Protein AF-A0A2T0UBR6-F1 (afdb_monomer_lite)

Sequence (180 aa):
MVTISDIRIGNILHPDRNDHTIVATVRAIEENKIGFYEHASVAPAEVAAVSLTPLWLAGYSFSYSQEQLTWSKGKMILNKVAEGFVFSLGDHRQALRHVHQLQNLYFALFTENLEVELDQEAAYEEVELAADSVMVNYLPKDKQCASFSFNLAAEGKIYQVFYKKDPQGYWNFSSYSEIN

Organism: NCBI:txid1259464

Secondary structure (DSSP, 8-state):
---GGG----SEEEE-TTS-EEEEEEEEEETTEEEEEEEEEEPPTT-PPPBP-HHHHHHTTPEEETTTTEEEETTEEEEEETTEEEEEETTEEEEE-BHHHHHHHHHHHHS--------HHHHHHHHHHHHHHHHGGG--S-TT--EEEEEEEETTEEEEEEEEE-TTS-EEEEEEEEE-

Radius of gyration: 20.41 Å; chains: 1; bounding box: 48×41×53 Å

pLDDT: mean 70.85, std 18.96, range [24.88, 93.38]

Structure (mmCIF, N/CA/C/O backbone):
data_AF-A0A2T0UBR6-F1
#
_entry.id   AF-A0A2T0UBR6-F1
#
loop_
_atom_site.group_PDB
_atom_site.id
_atom_site.type_symbol
_atom_site.label_atom_id
_atom_site.label_alt_id
_atom_site.label_comp_id
_atom_site.label_asym_id
_atom_site.label_entity_id
_atom_site.label_seq_id
_atom_site.pdbx_PDB_ins_code
_atom_site.Cartn_x
_atom_site.Cartn_y
_atom_site.Cartn_z
_atom_site.occupancy
_atom_site.B_iso_or_equiv
_atom_site.auth_seq_id
_atom_site.auth_comp_id
_atom_site.auth_asym_id
_atom_site.auth_atom_id
_atom_site.pdbx_PDB_model_num
ATOM 1 N N . MET A 1 1 ? -18.639 -10.376 -13.663 1.00 27.30 1 MET A N 1
ATOM 2 C CA . MET A 1 1 ? -17.984 -9.071 -13.455 1.00 27.30 1 MET A CA 1
ATOM 3 C C . MET A 1 1 ? -18.447 -8.605 -12.086 1.00 27.30 1 MET A C 1
ATOM 5 O O . MET A 1 1 ? -19.622 -8.305 -11.947 1.00 27.30 1 MET A O 1
ATOM 9 N N . VAL A 1 2 ? -17.597 -8.744 -11.069 1.00 25.27 2 VAL A N 1
ATOM 10 C CA . VAL A 1 2 ? -17.903 -8.362 -9.680 1.00 25.27 2 VAL A CA 1
ATOM 11 C C . VAL A 1 2 ? -17.594 -6.874 -9.576 1.00 25.27 2 VAL A C 1
ATOM 13 O O . VAL A 1 2 ? -16.481 -6.461 -9.895 1.00 25.27 2 VAL A O 1
ATOM 16 N N . THR A 1 3 ? -18.587 -6.058 -9.246 1.00 24.88 3 THR A N 1
ATOM 17 C CA . THR A 1 3 ? -18.398 -4.614 -9.081 1.00 24.88 3 THR A CA 1
ATOM 18 C C . THR A 1 3 ? -17.767 -4.321 -7.720 1.00 24.88 3 THR A C 1
ATOM 20 O O . THR A 1 3 ? -17.872 -5.120 -6.796 1.00 24.88 3 THR A O 1
ATOM 23 N N . ILE A 1 4 ? -17.098 -3.177 -7.559 1.00 31.34 4 ILE A N 1
ATOM 24 C CA . ILE A 1 4 ? -16.465 -2.785 -6.281 1.00 31.34 4 ILE A CA 1
ATOM 25 C C . ILE A 1 4 ? -17.504 -2.730 -5.137 1.00 31.34 4 ILE A C 1
ATOM 27 O O . ILE A 1 4 ? -17.186 -3.042 -3.992 1.00 31.34 4 ILE A O 1
ATOM 31 N N . SER A 1 5 ? -18.774 -2.456 -5.458 1.00 31.88 5 SER A N 1
ATOM 32 C CA . SER A 1 5 ? -19.921 -2.548 -4.544 1.00 31.88 5 SER A CA 1
ATOM 33 C C . SER A 1 5 ? -20.328 -3.975 -4.144 1.00 31.88 5 SER A C 1
ATOM 35 O O . SER A 1 5 ? -20.985 -4.144 -3.118 1.00 31.88 5 SER A O 1
ATOM 37 N N . ASP A 1 6 ? -19.927 -4.993 -4.910 1.00 29.78 6 ASP A N 1
ATOM 38 C CA . ASP A 1 6 ? -20.175 -6.413 -4.621 1.00 29.78 6 ASP A CA 1
ATOM 39 C C . ASP A 1 6 ? -19.119 -7.010 -3.675 1.00 29.78 6 ASP A C 1
ATOM 41 O O . ASP A 1 6 ? -19.313 -8.100 -3.136 1.00 29.78 6 ASP A O 1
ATOM 45 N N . ILE A 1 7 ? -18.031 -6.283 -3.383 1.00 36.50 7 ILE A N 1
ATOM 46 C CA . ILE A 1 7 ? -17.050 -6.640 -2.344 1.00 36.50 7 ILE A CA 1
ATOM 47 C C . ILE A 1 7 ? -17.581 -6.192 -0.970 1.00 36.50 7 ILE A C 1
ATOM 49 O O . ILE A 1 7 ? -16.893 -5.602 -0.146 1.00 36.50 7 ILE A O 1
ATOM 53 N N . ARG A 1 8 ? -18.848 -6.495 -0.685 1.00 45.44 8 ARG A N 1
ATOM 54 C CA . ARG A 1 8 ? -19.319 -6.661 0.691 1.00 45.44 8 ARG A CA 1
ATOM 55 C C . ARG A 1 8 ? -19.175 -8.133 1.028 1.00 45.44 8 ARG A C 1
ATOM 57 O O . ARG A 1 8 ? -20.166 -8.843 1.182 1.00 45.44 8 ARG A O 1
ATOM 64 N N . ILE A 1 9 ? -17.930 -8.606 1.123 1.00 39.53 9 ILE A N 1
ATOM 65 C CA . ILE A 1 9 ? -17.686 -9.892 1.777 1.00 39.53 9 ILE A CA 1
ATOM 66 C C . ILE A 1 9 ? -17.948 -9.637 3.250 1.00 39.53 9 ILE A C 1
ATOM 68 O O . ILE A 1 9 ? -17.120 -9.092 3.984 1.00 39.53 9 ILE A O 1
ATOM 72 N N . GLY A 1 10 ? -19.193 -9.923 3.616 1.00 38.69 10 GLY A N 1
ATOM 73 C CA . GLY A 1 10 ? -19.694 -9.748 4.952 1.00 38.69 10 GLY A CA 1
ATOM 74 C C . GLY A 1 10 ? -18.759 -10.397 5.949 1.00 38.69 10 GLY A C 1
ATOM 75 O O . GLY A 1 10 ? -18.303 -11.516 5.739 1.00 38.69 10 GLY A O 1
ATOM 76 N N . ASN A 1 11 ? -18.603 -9.691 7.065 1.00 43.28 11 ASN A N 1
ATOM 77 C CA . ASN A 1 11 ? -18.195 -10.236 8.344 1.00 43.28 11 ASN A CA 1
ATOM 78 C C . ASN A 1 11 ? -16.739 -10.737 8.394 1.00 43.28 11 ASN A C 1
ATOM 80 O O . ASN A 1 11 ? -16.146 -11.210 7.432 1.00 43.28 11 ASN A O 1
ATOM 84 N N . ILE A 1 12 ? -16.119 -10.560 9.555 1.00 43.62 12 ILE A N 1
ATOM 85 C CA . ILE A 1 12 ? -14.784 -11.074 9.837 1.00 43.62 12 ILE A CA 1
ATOM 86 C C . ILE A 1 12 ? -14.769 -12.566 9.535 1.00 43.62 12 ILE A C 1
ATOM 88 O O . ILE A 1 12 ? -15.545 -13.309 10.129 1.00 43.62 12 ILE A O 1
ATOM 92 N N . LEU A 1 13 ? -13.870 -12.980 8.644 1.00 46.12 13 LEU A N 1
ATOM 93 C CA . LEU A 1 13 ? -13.504 -14.375 8.478 1.00 46.12 13 LEU A CA 1
ATOM 94 C C . LEU A 1 13 ? -12.496 -14.712 9.573 1.00 46.12 13 LEU A C 1
ATOM 96 O O . LEU A 1 13 ? -11.318 -14.361 9.477 1.00 46.12 13 LEU A O 1
ATOM 100 N N . HIS A 1 14 ? -12.974 -15.324 10.651 1.00 43.34 14 HIS A N 1
ATOM 101 C CA . HIS A 1 14 ? -12.083 -15.985 11.593 1.00 43.34 14 HIS A CA 1
ATOM 102 C C . HIS A 1 14 ? -11.854 -17.400 11.050 1.00 43.34 14 HIS A C 1
ATOM 104 O O . HIS A 1 14 ? -12.846 -18.109 10.862 1.00 43.34 14 HIS A O 1
ATOM 110 N N . PRO A 1 15 ? -10.606 -17.841 10.797 1.00 43.34 15 PRO A N 1
ATOM 111 C CA . PRO A 1 15 ? -10.346 -19.267 10.833 1.00 43.34 15 PRO A CA 1
ATOM 112 C C . PRO A 1 15 ? -10.649 -19.694 12.271 1.00 43.34 15 PRO A C 1
ATOM 114 O O . PRO A 1 15 ? -10.073 -19.154 13.227 1.00 43.34 15 PRO A O 1
ATOM 117 N N . ASP A 1 16 ? -11.623 -20.581 12.453 1.00 47.88 16 ASP A N 1
ATOM 118 C CA . ASP A 1 16 ? -11.757 -21.266 13.733 1.00 47.88 16 ASP A CA 1
ATOM 119 C C . ASP A 1 16 ? -10.497 -22.119 13.987 1.00 47.88 16 ASP A C 1
ATOM 121 O O . ASP A 1 16 ? -9.607 -22.247 13.142 1.00 47.88 16 ASP A O 1
ATOM 125 N N . ARG A 1 17 ? -10.394 -22.735 15.168 1.00 42.97 17 ARG A N 1
ATOM 126 C CA . ARG A 1 17 ? -9.272 -23.641 15.487 1.00 42.97 17 ARG A CA 1
ATOM 127 C C . ARG A 1 17 ? -9.166 -24.860 14.547 1.00 42.97 17 ARG A C 1
ATOM 129 O O . ARG A 1 17 ? -8.199 -25.605 14.667 1.00 42.97 17 ARG A O 1
ATOM 136 N N . ASN A 1 18 ? -10.138 -25.060 13.658 1.00 45.91 18 ASN A N 1
ATOM 137 C CA . ASN A 1 18 ? -10.264 -26.164 12.713 1.00 45.91 18 ASN A CA 1
ATOM 138 C C . ASN A 1 18 ? -10.227 -25.694 11.243 1.00 45.91 18 ASN A C 1
ATOM 140 O O . ASN A 1 18 ? -10.629 -26.458 10.369 1.00 45.91 18 ASN A O 1
ATOM 144 N N . ASP A 1 19 ? -9.749 -24.474 10.964 1.00 49.84 19 ASP A N 1
ATOM 145 C CA . ASP A 1 19 ? -9.628 -23.916 9.607 1.00 49.84 19 ASP A CA 1
ATOM 146 C C . ASP A 1 19 ? -10.971 -23.658 8.886 1.00 49.84 19 ASP A C 1
ATOM 148 O O . ASP A 1 19 ? -11.023 -23.430 7.675 1.00 49.84 19 ASP A O 1
ATOM 152 N N . HIS A 1 20 ? -12.091 -23.639 9.616 1.00 44.47 20 HIS A N 1
ATOM 153 C CA . HIS A 1 20 ? -13.369 -23.225 9.052 1.00 44.47 20 HIS A CA 1
ATOM 154 C C . HIS A 1 20 ? -13.442 -21.707 8.945 1.00 44.47 20 HIS A C 1
ATOM 156 O O . HIS A 1 20 ? -13.165 -20.974 9.892 1.00 44.47 20 HIS A O 1
ATOM 162 N N . THR A 1 21 ? -13.895 -21.240 7.786 1.00 47.28 21 THR A N 1
ATOM 163 C CA . THR A 1 21 ? -14.196 -19.831 7.540 1.00 47.28 21 THR A CA 1
ATOM 164 C C . THR A 1 21 ? -15.544 -19.489 8.177 1.00 47.28 21 THR A C 1
ATOM 166 O O . THR A 1 21 ? -16.594 -19.812 7.619 1.00 47.28 21 THR A O 1
ATOM 169 N N . ILE A 1 22 ? -15.520 -18.859 9.356 1.00 47.72 22 ILE A N 1
ATOM 170 C CA . ILE A 1 22 ? -16.732 -18.392 10.045 1.00 47.72 22 ILE A CA 1
ATOM 171 C C . ILE A 1 22 ? -16.924 -16.904 9.781 1.00 47.72 22 ILE A C 1
ATOM 173 O O . ILE A 1 22 ? -15.984 -16.122 9.863 1.00 47.72 22 ILE A O 1
ATOM 177 N N . VAL A 1 23 ? -18.164 -16.528 9.497 1.00 48.78 23 VAL A N 1
ATOM 178 C CA . VAL A 1 23 ? -18.631 -15.167 9.242 1.00 48.78 23 VAL A CA 1
ATOM 179 C C . VAL A 1 23 ? -19.015 -14.528 10.590 1.00 48.78 23 VAL A C 1
ATOM 181 O O . VAL A 1 23 ? -20.040 -14.875 11.167 1.00 48.78 23 VAL A O 1
ATOM 184 N N . ALA A 1 24 ? -18.220 -13.592 11.123 1.00 47.78 24 ALA A N 1
ATOM 185 C CA . ALA A 1 24 ? -18.519 -12.874 12.375 1.00 47.78 24 ALA A CA 1
ATOM 186 C C . ALA A 1 24 ? -18.819 -11.369 12.189 1.00 47.78 24 ALA A C 1
ATOM 188 O O . ALA A 1 24 ? -18.047 -10.630 11.577 1.00 47.78 24 ALA A O 1
ATOM 189 N N . THR A 1 25 ? -19.929 -10.878 12.743 1.00 42.81 25 THR A N 1
ATOM 190 C CA . THR A 1 25 ? -20.265 -9.446 12.718 1.00 42.81 25 THR A CA 1
ATOM 191 C C . THR A 1 25 ? -19.565 -8.712 13.855 1.00 42.81 25 THR A C 1
ATOM 193 O O . THR A 1 25 ? -19.688 -9.086 15.023 1.00 42.81 25 THR A O 1
ATOM 196 N N . VAL A 1 26 ? -18.862 -7.632 13.514 1.00 44.72 26 VAL A N 1
ATOM 197 C CA . VAL A 1 26 ? -18.240 -6.719 14.480 1.00 44.72 26 VAL A CA 1
ATOM 198 C C . VAL A 1 26 ? -19.248 -5.661 14.889 1.00 44.72 26 VAL A C 1
ATOM 200 O O . VAL A 1 26 ? -19.890 -5.055 14.030 1.00 44.72 26 VAL A O 1
ATOM 203 N N . ARG A 1 27 ? -19.375 -5.403 16.190 1.00 42.50 27 ARG A N 1
ATOM 204 C CA . ARG A 1 27 ? -20.137 -4.257 16.702 1.00 42.50 27 ARG A CA 1
ATOM 205 C C . ARG A 1 27 ? -19.352 -3.544 17.792 1.00 42.50 27 ARG A C 1
ATOM 207 O O . ARG A 1 27 ? -18.757 -4.197 18.646 1.00 42.50 27 ARG A O 1
ATOM 214 N N . ALA A 1 28 ? -19.397 -2.214 17.795 1.00 39.75 28 ALA A N 1
ATOM 215 C CA . ALA A 1 28 ? -19.048 -1.443 18.980 1.00 39.75 28 ALA A CA 1
ATOM 216 C C . ALA A 1 28 ? -20.081 -1.746 20.080 1.00 39.75 28 ALA A C 1
ATOM 218 O O . ALA A 1 28 ? -21.286 -1.668 19.830 1.00 39.75 28 ALA A O 1
ATOM 219 N N . ILE A 1 29 ? -19.621 -2.155 21.265 1.00 47.28 29 ILE A N 1
ATOM 220 C CA . ILE A 1 29 ? -20.502 -2.451 22.409 1.00 47.28 29 ILE A CA 1
ATOM 221 C C . ILE A 1 29 ? -20.559 -1.245 23.359 1.00 47.28 29 ILE A C 1
ATOM 223 O O . ILE A 1 29 ? -21.629 -0.910 23.854 1.00 47.28 29 ILE A O 1
ATOM 227 N N . GLU A 1 30 ? -19.426 -0.573 23.583 1.00 46.00 30 GLU A N 1
ATOM 228 C CA . GLU A 1 30 ? -19.276 0.613 24.444 1.00 46.00 30 GLU A CA 1
ATOM 229 C C . GLU A 1 30 ? -18.199 1.548 23.855 1.00 46.00 30 GLU A C 1
ATOM 231 O O . GLU A 1 30 ? -17.470 1.146 22.940 1.00 46.00 30 GLU A O 1
ATOM 236 N N . GLU A 1 31 ? -18.052 2.773 24.385 1.00 42.66 31 GLU A N 1
ATOM 237 C CA . GLU A 1 31 ? -16.897 3.628 24.068 1.00 42.66 31 GLU A CA 1
ATOM 238 C C . GLU A 1 31 ? -15.601 2.840 24.311 1.00 42.66 31 GLU A C 1
ATOM 240 O O . GLU A 1 31 ? -15.299 2.429 25.430 1.00 42.66 31 GLU A O 1
ATOM 245 N N . ASN A 1 32 ? -14.837 2.616 23.240 1.00 42.00 32 ASN A N 1
ATOM 246 C CA . ASN A 1 32 ? -13.587 1.853 23.234 1.00 42.00 32 ASN A CA 1
ATOM 247 C C . ASN A 1 32 ? -13.705 0.333 23.460 1.00 42.00 32 ASN A C 1
ATOM 249 O O . ASN A 1 32 ? -12.696 -0.292 23.778 1.00 42.00 32 ASN A O 1
ATOM 253 N N . LYS A 1 33 ? -14.875 -0.291 23.251 1.00 43.25 33 LYS A N 1
ATOM 254 C CA . LYS A 1 33 ? -15.009 -1.763 23.258 1.00 43.25 33 LYS A CA 1
ATOM 255 C C . LYS A 1 33 ? -15.627 -2.309 21.979 1.00 43.25 33 LYS A C 1
ATOM 257 O O . LYS A 1 33 ? -16.701 -1.881 21.555 1.00 43.25 33 LYS A O 1
ATOM 262 N N . ILE A 1 34 ? -14.976 -3.325 21.417 1.00 44.34 34 ILE A N 1
ATOM 263 C CA . ILE A 1 34 ? -15.431 -4.054 20.229 1.00 44.34 34 ILE A CA 1
ATOM 264 C C . ILE A 1 34 ? -15.870 -5.461 20.641 1.00 44.34 34 ILE A C 1
ATOM 266 O O . ILE A 1 34 ? -15.158 -6.152 21.368 1.00 44.34 34 ILE A O 1
ATOM 270 N N . GLY A 1 35 ? -17.035 -5.886 20.156 1.00 42.78 35 GLY A N 1
ATOM 271 C CA . GLY A 1 35 ? -17.541 -7.247 20.284 1.00 42.78 35 GLY A CA 1
ATOM 272 C C . GLY A 1 35 ? -17.651 -7.973 18.954 1.00 42.78 35 GLY A C 1
ATOM 273 O O . GLY A 1 35 ? -17.852 -7.350 17.908 1.00 42.78 35 GLY A O 1
ATOM 274 N N . PHE A 1 36 ? -17.592 -9.302 19.025 1.00 49.94 36 PHE A N 1
ATOM 275 C CA . PHE A 1 36 ? -17.745 -10.204 17.888 1.00 49.94 36 PHE A CA 1
ATOM 276 C C . PHE A 1 36 ? -18.976 -11.085 18.103 1.00 49.94 36 PHE A C 1
ATOM 278 O O . PHE A 1 36 ? -19.112 -11.714 19.151 1.00 49.94 36 PHE A O 1
ATOM 285 N N . TYR A 1 37 ? -19.866 -11.123 17.115 1.00 48.19 37 TYR A N 1
ATOM 286 C CA . TYR A 1 37 ? -21.012 -12.028 17.086 1.00 48.19 37 TYR A CA 1
ATOM 287 C C . TYR A 1 37 ? -20.809 -13.039 15.958 1.00 48.19 37 TYR A C 1
ATOM 289 O O . TYR A 1 37 ? -20.757 -12.660 14.788 1.00 48.19 37 TYR A O 1
ATOM 297 N N . GLU A 1 38 ? -20.671 -14.316 16.305 1.00 50.59 38 GLU A N 1
ATOM 298 C CA . GLU A 1 38 ? -20.526 -15.403 15.335 1.00 50.59 38 GLU A CA 1
ATOM 299 C C . GLU A 1 38 ? -21.858 -15.662 14.619 1.00 50.59 38 GLU A C 1
ATOM 301 O O . GLU A 1 38 ? -22.879 -15.931 15.255 1.00 50.59 38 GLU A O 1
ATOM 306 N N . HIS A 1 39 ? -21.850 -15.621 13.286 1.00 45.84 39 HIS A N 1
ATOM 307 C CA . HIS A 1 39 ? -22.924 -16.171 12.472 1.00 45.84 39 HIS A CA 1
ATOM 308 C C . HIS A 1 39 ? -22.448 -17.492 11.858 1.00 45.84 39 HIS A C 1
ATOM 310 O O . HIS A 1 39 ? -21.452 -17.548 11.142 1.00 45.84 39 HIS A O 1
ATOM 316 N N . ALA A 1 40 ? -23.194 -18.571 12.109 1.00 43.56 40 ALA A N 1
ATOM 317 C CA . ALA A 1 40 ? -22.898 -19.928 11.635 1.00 43.56 40 ALA A CA 1
ATOM 318 C C . ALA A 1 40 ? -23.106 -20.130 10.114 1.00 43.56 40 ALA A C 1
ATOM 320 O O . ALA A 1 40 ? -23.407 -21.235 9.665 1.00 43.56 40 ALA A O 1
ATOM 321 N N . SER A 1 41 ? -23.006 -19.073 9.305 1.00 47.69 41 SER A N 1
ATOM 322 C CA . SER A 1 41 ? -23.133 -19.177 7.854 1.00 47.69 41 SER A CA 1
ATOM 323 C C . SER A 1 41 ? -21.766 -19.421 7.225 1.00 47.69 41 SER A C 1
ATOM 325 O O . SER A 1 41 ? -20.887 -18.564 7.294 1.00 47.69 41 SER A O 1
ATOM 327 N N . VAL A 1 42 ? -21.618 -20.581 6.589 1.00 47.91 42 VAL A N 1
ATOM 328 C CA . VAL A 1 42 ? -20.468 -20.934 5.752 1.00 47.91 42 VAL A CA 1
ATOM 329 C C . VAL A 1 42 ? -20.444 -19.977 4.559 1.00 47.91 42 VAL A C 1
ATOM 331 O O . VAL A 1 42 ? -21.426 -19.893 3.818 1.00 47.91 42 VAL A O 1
ATOM 334 N N . ALA A 1 43 ? -19.356 -19.222 4.394 1.00 46.97 43 ALA A N 1
ATOM 335 C CA . ALA A 1 43 ? -19.179 -18.378 3.217 1.00 46.97 43 ALA A CA 1
ATOM 336 C C . ALA A 1 43 ? -19.190 -19.254 1.946 1.00 46.97 43 ALA A C 1
ATOM 338 O O . ALA A 1 43 ? -18.632 -20.356 1.973 1.00 46.97 43 ALA A O 1
ATOM 339 N N . PRO A 1 44 ? -19.815 -18.813 0.838 1.00 43.38 44 PRO A N 1
ATOM 340 C CA . PRO A 1 44 ? -19.707 -19.527 -0.426 1.00 43.38 44 PRO A CA 1
ATOM 341 C C . PRO A 1 44 ? -18.227 -19.647 -0.802 1.00 43.38 44 PRO A C 1
ATOM 343 O O . PRO A 1 44 ? -17.475 -18.673 -0.735 1.00 43.38 44 PRO A O 1
ATOM 346 N N . ALA A 1 45 ? -17.813 -20.867 -1.143 1.00 43.16 45 ALA A N 1
ATOM 347 C CA . ALA A 1 45 ? -16.468 -21.147 -1.619 1.00 43.16 45 ALA A CA 1
ATOM 348 C C . ALA A 1 45 ? -16.135 -20.231 -2.813 1.00 43.16 45 ALA A C 1
ATOM 350 O O . ALA A 1 45 ? -17.004 -19.988 -3.644 1.00 43.16 45 ALA A O 1
ATOM 351 N N . GLU A 1 46 ? -14.877 -19.783 -2.893 1.00 43.12 46 GLU A N 1
ATOM 352 C CA . GLU A 1 46 ? -14.231 -19.127 -4.053 1.00 43.12 46 GLU A CA 1
ATOM 353 C C . GLU A 1 46 ? -14.054 -17.597 -4.074 1.00 43.12 46 GLU A C 1
ATOM 355 O O . GLU A 1 46 ? -13.663 -17.068 -5.113 1.00 43.12 46 GLU A O 1
ATOM 360 N N . VAL A 1 47 ? -14.185 -16.859 -2.965 1.00 43.69 47 VAL A N 1
ATOM 361 C CA . VAL A 1 47 ? -13.606 -15.496 -2.927 1.00 43.69 47 VAL A CA 1
ATOM 362 C C . VAL A 1 47 ? -12.328 -15.489 -2.103 1.00 43.69 47 VAL A C 1
ATOM 364 O O . VAL A 1 47 ? -12.357 -15.474 -0.874 1.00 43.69 47 VAL A O 1
ATOM 367 N N . ALA A 1 48 ? -11.191 -15.536 -2.799 1.00 48.81 48 ALA A N 1
ATOM 368 C CA . ALA A 1 48 ? -9.882 -15.433 -2.171 1.00 48.81 48 ALA A CA 1
AT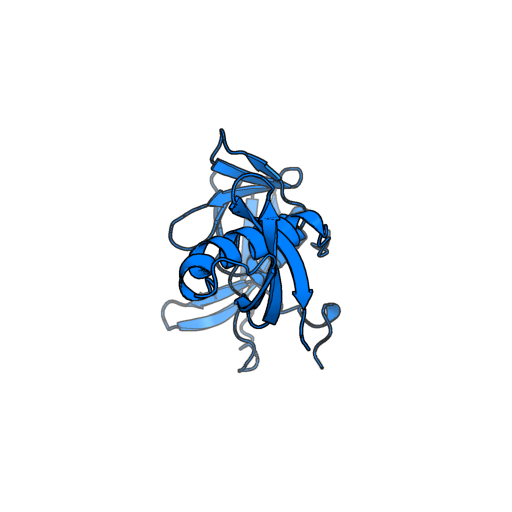OM 369 C C . ALA A 1 48 ? -9.768 -14.096 -1.424 1.00 48.81 48 ALA A C 1
ATOM 371 O O . ALA A 1 48 ? -10.043 -13.028 -1.975 1.00 48.81 48 ALA A O 1
ATOM 372 N N . ALA A 1 49 ? -9.368 -14.154 -0.156 1.00 61.12 49 ALA A N 1
ATOM 373 C CA . ALA A 1 49 ? -9.178 -12.960 0.649 1.00 61.12 49 ALA A CA 1
ATOM 374 C C . ALA A 1 49 ? -8.047 -12.095 0.068 1.00 61.12 49 ALA A C 1
ATOM 376 O O . ALA A 1 49 ? -6.909 -12.545 -0.056 1.00 61.12 49 ALA A O 1
ATOM 377 N N . VAL A 1 50 ? -8.349 -10.834 -0.254 1.00 62.47 50 VAL A N 1
ATOM 378 C CA . VAL A 1 50 ? -7.348 -9.871 -0.736 1.00 62.47 50 VAL A CA 1
ATOM 379 C C . VAL A 1 50 ? -6.469 -9.433 0.430 1.00 62.47 50 VAL A C 1
ATOM 381 O O . VAL A 1 50 ? -6.981 -8.925 1.431 1.00 62.47 50 VAL A O 1
ATOM 384 N N . SER A 1 51 ? -5.158 -9.636 0.315 1.00 75.06 51 SER A N 1
ATOM 385 C CA . SER A 1 51 ? -4.175 -9.199 1.311 1.00 75.06 51 SER A CA 1
ATOM 386 C C . SER A 1 51 ? -4.225 -7.688 1.519 1.00 75.06 51 SER A C 1
ATOM 388 O O . SER A 1 51 ? -4.274 -6.919 0.564 1.00 75.06 51 SER A O 1
ATOM 390 N N . LEU A 1 52 ? -4.195 -7.261 2.779 1.00 78.44 52 LEU A N 1
ATOM 391 C CA . LEU A 1 52 ? -4.075 -5.858 3.142 1.00 78.44 52 LEU A CA 1
ATOM 392 C C . LEU A 1 52 ? -2.608 -5.446 3.008 1.00 78.44 52 LEU A C 1
ATOM 394 O O . LEU A 1 52 ? -1.745 -5.983 3.704 1.00 78.44 52 LEU A O 1
ATOM 398 N N . THR A 1 53 ? -2.336 -4.496 2.121 1.00 80.88 53 THR A N 1
ATOM 399 C CA . THR A 1 53 ? -0.999 -3.955 1.847 1.00 80.88 53 THR A CA 1
ATOM 400 C C . THR A 1 53 ? -0.948 -2.465 2.202 1.00 80.88 53 THR A C 1
ATOM 402 O O . THR A 1 53 ? -1.998 -1.847 2.401 1.00 80.88 53 THR A O 1
ATOM 405 N N . PRO A 1 54 ? 0.253 -1.865 2.310 1.00 80.88 54 PRO A N 1
ATOM 406 C CA . PRO A 1 54 ? 0.401 -0.412 2.366 1.00 80.88 54 PRO A CA 1
ATOM 407 C C . PRO A 1 54 ? -0.378 0.325 1.268 1.00 80.88 54 PRO A C 1
ATOM 409 O O . PRO A 1 54 ? -1.039 1.307 1.591 1.00 80.88 54 PRO A O 1
ATOM 412 N N . LEU A 1 55 ? -0.404 -0.204 0.037 1.00 66.94 55 LEU A N 1
ATOM 413 C CA . LEU A 1 55 ? -1.149 0.404 -1.067 1.00 66.94 55 LEU A CA 1
ATOM 414 C C . LEU A 1 55 ? -2.628 0.548 -0.764 1.00 66.94 55 LEU A C 1
ATOM 416 O O . LEU A 1 55 ? -3.217 1.596 -0.997 1.00 66.94 55 LEU A O 1
ATOM 420 N N . TRP A 1 56 ? -3.238 -0.500 -0.211 1.00 79.56 56 TRP A N 1
ATOM 421 C CA . TRP A 1 56 ? -4.642 -0.446 0.176 1.00 79.56 56 TRP A CA 1
ATOM 422 C C . TRP A 1 56 ? -4.889 0.631 1.228 1.00 79.56 56 TRP A C 1
ATOM 424 O O . TRP A 1 56 ? -5.887 1.336 1.145 1.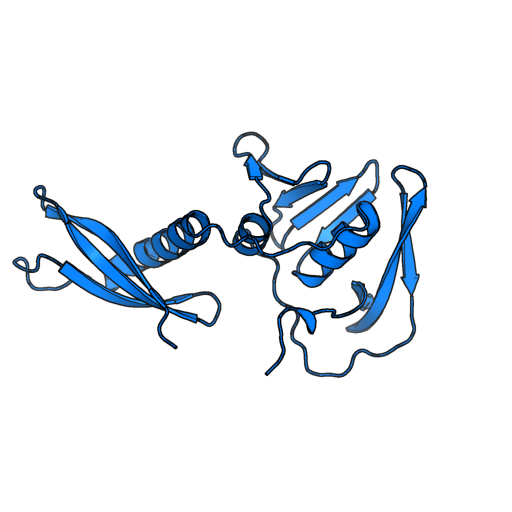00 79.56 56 TRP A O 1
ATOM 434 N N . LEU A 1 57 ? -3.985 0.793 2.197 1.00 83.00 57 LEU A N 1
ATOM 435 C CA . LEU A 1 57 ? -4.096 1.859 3.193 1.00 83.00 57 LEU A CA 1
ATOM 436 C C . LEU A 1 57 ? -3.983 3.243 2.547 1.00 83.00 57 LEU A C 1
ATOM 438 O O . LEU A 1 57 ? -4.816 4.101 2.830 1.00 83.00 57 LEU A O 1
ATOM 442 N N . ALA A 1 58 ? -3.022 3.438 1.644 1.00 73.31 58 ALA A N 1
ATOM 443 C CA . ALA A 1 58 ? -2.876 4.679 0.890 1.00 73.31 58 ALA A CA 1
ATOM 444 C C . ALA A 1 58 ? -4.111 4.973 0.020 1.00 73.31 58 ALA A C 1
ATOM 446 O O . ALA A 1 58 ? -4.638 6.078 0.065 1.00 73.31 58 ALA A O 1
ATOM 447 N N . GLY A 1 59 ? -4.638 3.968 -0.685 1.00 69.44 59 GLY A N 1
ATOM 448 C CA . GLY A 1 59 ? -5.861 4.073 -1.483 1.00 69.44 59 GLY A CA 1
ATOM 449 C C . GLY A 1 59 ? -7.119 4.312 -0.647 1.00 69.44 59 GLY A C 1
ATOM 450 O O . GLY A 1 59 ? -8.095 4.838 -1.154 1.00 69.44 59 GLY A O 1
ATOM 451 N N . TYR A 1 60 ? -7.112 3.981 0.643 1.00 82.56 60 TYR A N 1
ATOM 452 C CA . TYR A 1 60 ? -8.152 4.392 1.591 1.00 82.56 60 TYR A CA 1
ATOM 453 C C . TYR A 1 60 ? -7.838 5.729 2.271 1.00 82.56 60 TYR A C 1
ATOM 455 O O . TYR A 1 60 ? -8.441 6.039 3.300 1.00 82.56 60 TYR A O 1
ATOM 463 N N . SER A 1 61 ? -6.874 6.492 1.752 1.00 84.88 61 SER A N 1
ATOM 464 C CA . SER A 1 61 ? -6.381 7.760 2.295 1.00 84.88 61 SER A CA 1
ATOM 465 C C . SER A 1 61 ? -6.021 7.687 3.789 1.00 84.88 61 SER A C 1
ATOM 467 O O . SER A 1 61 ? -6.350 8.569 4.586 1.00 84.88 61 SER A O 1
ATOM 469 N N . PHE A 1 62 ? -5.337 6.605 4.184 1.00 86.50 62 PHE A N 1
ATOM 470 C CA . PHE A 1 62 ? -4.563 6.555 5.425 1.00 86.50 62 PHE A CA 1
ATOM 471 C C . PHE A 1 62 ? -3.205 7.227 5.209 1.00 86.50 62 PHE A C 1
ATOM 473 O O . PHE A 1 62 ? -2.497 6.934 4.249 1.00 86.50 62 PHE A O 1
ATOM 480 N N . SER A 1 63 ? -2.795 8.069 6.150 1.00 84.69 63 SER A N 1
ATOM 481 C CA . SER A 1 63 ? -1.487 8.720 6.144 1.00 84.69 63 SER A CA 1
ATOM 482 C C . SER A 1 63 ? -0.459 7.890 6.907 1.00 84.69 63 SER A C 1
ATOM 484 O O . SER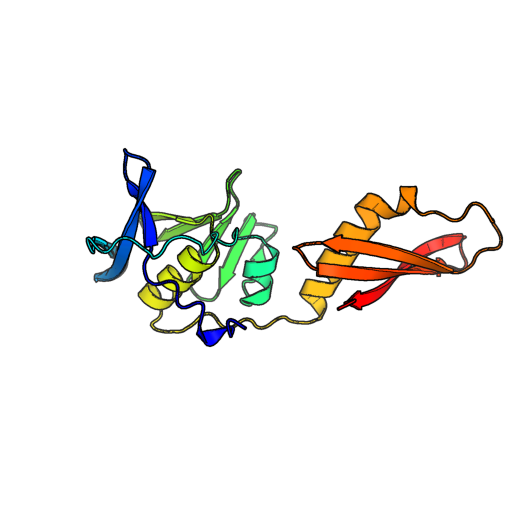 A 1 63 ? -0.726 7.446 8.028 1.00 84.69 63 SER A O 1
ATOM 486 N N . TYR A 1 64 ? 0.730 7.717 6.327 1.00 86.69 64 TYR A N 1
ATOM 487 C CA . TYR A 1 64 ? 1.855 7.049 6.977 1.00 86.69 64 TYR A CA 1
ATOM 488 C C . TYR A 1 64 ? 2.746 8.042 7.736 1.00 86.69 64 TYR A C 1
ATOM 490 O O . TYR A 1 64 ? 3.181 9.050 7.184 1.00 86.69 64 TYR A O 1
ATOM 498 N N . SER A 1 65 ? 3.056 7.738 8.997 1.00 81.19 65 SER A N 1
ATOM 499 C CA . SER A 1 65 ? 4.037 8.461 9.807 1.00 81.19 65 SER A CA 1
ATOM 500 C C . SER A 1 65 ? 5.332 7.661 9.892 1.00 81.19 65 SER A C 1
ATOM 502 O O . SER A 1 65 ? 5.366 6.595 10.506 1.00 81.19 65 SER A O 1
ATOM 504 N N . GLN A 1 66 ? 6.419 8.189 9.321 1.00 71.88 66 GLN A N 1
ATOM 505 C CA . GLN A 1 66 ? 7.747 7.574 9.438 1.00 71.88 66 GLN A CA 1
ATOM 506 C C . GLN A 1 66 ? 8.287 7.608 10.874 1.00 71.88 66 GLN A C 1
ATOM 508 O O . GLN A 1 66 ? 9.000 6.696 11.277 1.00 71.88 66 GLN A O 1
ATOM 513 N N . GLU A 1 67 ? 7.935 8.633 11.653 1.00 73.69 67 GLU A N 1
ATOM 514 C CA . GLU A 1 67 ? 8.392 8.787 13.039 1.00 73.69 67 GLU A CA 1
ATOM 515 C C . GLU A 1 67 ? 7.766 7.735 13.960 1.00 73.69 67 GLU A C 1
ATOM 517 O O . GLU A 1 67 ? 8.441 7.163 14.813 1.00 73.69 67 GLU A O 1
ATOM 522 N N . GLN A 1 68 ? 6.475 7.453 13.769 1.00 76.81 68 GLN A N 1
ATOM 523 C CA . GLN A 1 68 ? 5.741 6.494 14.595 1.00 76.81 68 GLN A CA 1
ATOM 524 C C . GLN A 1 68 ? 5.668 5.096 13.973 1.00 76.81 68 GLN A C 1
ATOM 526 O O . GLN A 1 68 ? 5.261 4.153 14.647 1.00 76.81 68 GLN A O 1
ATOM 531 N N . LEU A 1 69 ? 6.069 4.952 12.706 1.00 78.25 69 LEU A N 1
ATOM 532 C CA . LEU A 1 69 ? 5.932 3.730 11.908 1.00 78.25 69 LEU A CA 1
ATOM 533 C C . LEU A 1 69 ? 4.476 3.220 11.862 1.00 78.25 69 LEU A C 1
ATOM 535 O O . LEU A 1 69 ? 4.214 2.013 11.857 1.00 78.25 69 LEU A O 1
ATOM 539 N N . THR A 1 70 ? 3.519 4.152 11.820 1.00 88.25 70 THR A N 1
ATOM 540 C CA . THR A 1 70 ? 2.076 3.878 11.853 1.00 88.25 70 THR A CA 1
ATOM 541 C C . THR A 1 70 ? 1.346 4.462 10.650 1.00 88.25 70 THR A C 1
ATOM 543 O O . THR A 1 70 ? 1.757 5.462 10.068 1.00 88.25 70 THR A O 1
ATOM 546 N N . TRP A 1 71 ? 0.231 3.830 10.291 1.00 88.94 71 TRP A N 1
ATOM 547 C CA . TRP A 1 71 ? -0.749 4.339 9.334 1.00 88.94 71 TRP A CA 1
ATOM 548 C C . TRP A 1 71 ? -1.964 4.855 10.091 1.00 88.94 71 TRP A C 1
ATOM 550 O O . TRP A 1 71 ? -2.412 4.203 11.034 1.00 88.94 71 TRP A O 1
ATOM 560 N N . SER A 1 72 ? -2.527 5.991 9.689 1.00 90.06 72 SER A N 1
ATOM 561 C CA . SER A 1 72 ? -3.679 6.565 10.387 1.00 90.06 72 SER A CA 1
ATOM 562 C C . SER A 1 72 ? -4.715 7.189 9.460 1.00 90.06 72 SER A C 1
ATOM 564 O O . SER A 1 72 ? -4.369 7.780 8.445 1.00 90.06 72 SER A O 1
ATOM 566 N N . LYS A 1 73 ? -5.992 7.068 9.831 1.00 89.62 73 LYS A N 1
ATOM 567 C CA . LYS A 1 73 ? -7.118 7.776 9.206 1.00 89.62 73 LYS A CA 1
ATOM 568 C C . LYS A 1 73 ? -8.090 8.197 10.301 1.00 89.62 73 LYS A C 1
ATOM 570 O O . LYS A 1 73 ? -8.675 7.355 10.986 1.00 89.62 73 LYS A O 1
ATOM 575 N N . GLY A 1 74 ? -8.225 9.504 10.516 1.00 87.06 74 GLY A N 1
ATOM 576 C CA . GLY A 1 74 ? -8.991 10.037 11.642 1.00 87.06 74 GLY A CA 1
ATOM 577 C C . GLY A 1 74 ? -8.467 9.504 12.981 1.00 87.06 74 GLY A C 1
ATOM 578 O O . GLY A 1 74 ? -7.316 9.734 13.338 1.00 87.06 74 GLY A O 1
ATOM 579 N N . LYS A 1 75 ? -9.310 8.778 13.725 1.00 85.19 75 LYS A N 1
ATOM 580 C CA . LYS A 1 75 ? -8.940 8.156 15.014 1.00 85.19 75 LYS A CA 1
ATOM 581 C C . LYS A 1 75 ? -8.391 6.730 14.877 1.00 85.19 75 LYS A C 1
ATOM 583 O O . LYS A 1 75 ? -8.009 6.132 15.880 1.00 85.19 75 LYS A O 1
ATOM 588 N N . MET A 1 76 ? -8.386 6.160 13.672 1.00 88.31 76 MET A N 1
ATOM 589 C CA . MET A 1 76 ? -7.893 4.807 13.439 1.00 88.31 76 MET A CA 1
ATOM 590 C C . MET A 1 76 ? -6.381 4.819 13.254 1.00 88.31 76 MET A C 1
ATOM 592 O O . MET A 1 76 ? -5.888 5.538 12.391 1.00 88.31 76 MET A O 1
ATOM 596 N N . ILE A 1 77 ? -5.661 4.007 14.034 1.00 91.19 77 ILE A N 1
ATOM 597 C CA . ILE A 1 77 ? -4.202 3.868 13.956 1.00 91.19 77 ILE A CA 1
ATOM 598 C C . ILE A 1 77 ? -3.850 2.394 13.759 1.00 91.19 77 ILE A C 1
ATOM 600 O O . ILE A 1 77 ? -4.303 1.525 14.509 1.00 91.19 77 ILE A O 1
ATOM 604 N N . LEU A 1 78 ? -3.025 2.122 12.753 1.00 93.38 78 LEU A N 1
ATOM 605 C CA . LEU A 1 78 ? -2.559 0.801 12.361 1.00 93.38 78 LEU A CA 1
ATOM 606 C C . LEU A 1 78 ? -1.039 0.728 12.452 1.00 93.38 78 LEU A C 1
ATOM 608 O O . LEU A 1 78 ? -0.322 1.573 11.920 1.00 93.38 78 LEU A O 1
ATOM 612 N N . ASN A 1 79 ? -0.546 -0.326 13.086 1.00 90.94 79 ASN A N 1
ATOM 613 C CA . ASN A 1 79 ? 0.878 -0.622 13.175 1.00 90.94 79 ASN A CA 1
ATOM 614 C C . ASN A 1 79 ? 1.212 -1.714 12.169 1.00 90.94 79 ASN A C 1
ATOM 616 O O . ASN A 1 79 ? 0.529 -2.741 12.141 1.00 90.94 79 ASN A O 1
ATOM 620 N N . LYS A 1 80 ? 2.259 -1.524 11.366 1.00 85.25 80 LYS A N 1
ATOM 621 C CA . LYS A 1 80 ? 2.736 -2.587 10.478 1.00 85.25 80 LYS A CA 1
ATOM 622 C C . LYS A 1 80 ? 3.461 -3.655 11.300 1.00 85.25 80 LYS A C 1
ATOM 624 O O . LYS A 1 80 ? 4.298 -3.339 12.141 1.00 85.25 80 LYS A O 1
ATOM 629 N N . VAL A 1 81 ? 3.141 -4.919 11.048 1.00 85.56 81 VAL A N 1
ATOM 630 C CA . VAL A 1 81 ? 3.806 -6.093 11.632 1.00 85.56 81 VAL A CA 1
ATOM 631 C C . VAL A 1 81 ? 4.249 -7.038 10.514 1.00 85.56 81 VAL A C 1
ATOM 633 O O . VAL A 1 81 ? 3.909 -6.827 9.351 1.00 85.56 81 VAL A O 1
ATOM 636 N N . ALA A 1 82 ? 5.016 -8.083 10.844 1.00 79.00 82 ALA A N 1
ATOM 637 C CA . ALA A 1 82 ? 5.541 -9.024 9.847 1.00 79.00 82 ALA A CA 1
ATOM 638 C C . ALA A 1 82 ? 4.439 -9.654 8.969 1.00 79.00 82 ALA A C 1
ATOM 640 O O . ALA A 1 82 ? 4.639 -9.843 7.775 1.00 79.00 82 ALA A O 1
ATOM 641 N N . GLU A 1 83 ? 3.265 -9.920 9.549 1.00 79.44 83 GLU A N 1
ATOM 642 C CA . GLU A 1 83 ? 2.133 -10.571 8.877 1.00 79.44 83 GLU A CA 1
ATOM 643 C C . GLU A 1 83 ? 0.910 -9.642 8.758 1.00 79.44 83 GLU A C 1
ATOM 645 O O . GLU A 1 83 ? -0.205 -10.026 9.106 1.00 79.44 83 GLU A O 1
ATOM 650 N N . GLY A 1 84 ? 1.112 -8.399 8.306 1.00 86.81 84 GLY A N 1
ATOM 651 C CA . GLY A 1 84 ? 0.030 -7.447 8.019 1.00 86.81 84 GLY A CA 1
ATOM 652 C C . GLY A 1 84 ? 0.022 -6.241 8.955 1.00 86.81 84 GLY A C 1
ATOM 653 O O . GLY A 1 84 ? 1.048 -5.586 9.147 1.00 86.81 84 GLY A O 1
ATOM 654 N N . PHE A 1 85 ? -1.143 -5.926 9.522 1.00 90.69 85 PHE A N 1
ATOM 655 C CA . PHE A 1 85 ? -1.354 -4.728 10.332 1.00 90.69 85 PHE A CA 1
ATOM 656 C C . PHE A 1 85 ? -2.054 -5.044 11.651 1.00 90.69 85 PHE A C 1
ATOM 658 O O . PHE A 1 85 ? -2.802 -6.011 11.759 1.00 90.69 85 PHE A O 1
ATOM 665 N N . VAL A 1 86 ? -1.826 -4.217 12.667 1.00 91.50 86 VAL A N 1
ATOM 666 C CA . VAL A 1 86 ? -2.510 -4.314 13.961 1.00 91.50 86 VAL A CA 1
ATOM 667 C C . VAL A 1 86 ? -3.181 -2.989 14.282 1.00 91.50 86 VAL A C 1
ATOM 669 O O . VAL A 1 86 ? -2.511 -1.963 14.417 1.00 91.50 86 VAL A O 1
ATOM 672 N N . PHE A 1 87 ? -4.502 -3.034 14.440 1.00 89.19 87 PHE A N 1
ATOM 673 C CA . PHE A 1 87 ? -5.289 -1.956 15.024 1.00 89.19 87 PHE A CA 1
ATOM 674 C C . PHE A 1 87 ? -5.272 -2.065 16.549 1.00 89.19 87 PHE A C 1
ATOM 676 O O . PHE A 1 87 ? -5.440 -3.164 17.082 1.00 89.19 87 PHE A O 1
ATOM 683 N N . SER A 1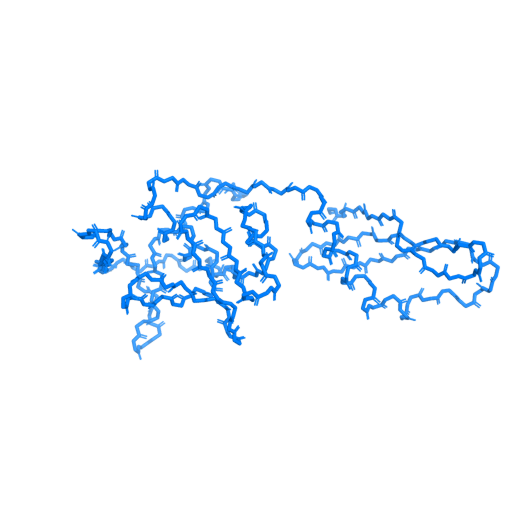 88 ? -5.114 -0.933 17.236 1.00 80.88 88 SER A N 1
ATOM 684 C CA . SER A 1 88 ? -5.173 -0.856 18.700 1.00 80.88 88 SER A CA 1
ATOM 685 C C . SER A 1 88 ? -6.179 0.208 19.145 1.00 80.88 88 SER A C 1
ATOM 687 O O . SER A 1 88 ? -6.108 1.343 18.679 1.00 80.88 88 SER A O 1
ATOM 689 N N . LEU A 1 89 ? -7.074 -0.139 20.074 1.00 76.69 89 LEU A N 1
ATOM 690 C CA . LEU A 1 89 ? -8.009 0.788 20.723 1.00 76.69 89 LEU A CA 1
ATOM 691 C C . LEU A 1 89 ? -8.134 0.441 22.209 1.00 76.69 89 LEU A C 1
ATOM 693 O O . LEU A 1 89 ? -8.727 -0.577 22.564 1.00 76.69 89 LEU A O 1
ATOM 697 N N . GLY A 1 90 ? -7.556 1.274 23.078 1.00 76.62 90 GLY A N 1
ATOM 698 C CA . GLY A 1 90 ? -7.398 0.927 24.493 1.00 76.62 90 GLY A CA 1
ATOM 699 C C . GLY A 1 90 ? -6.607 -0.378 24.644 1.00 76.62 90 GLY A C 1
ATOM 700 O O . GLY A 1 90 ? -5.531 -0.522 24.064 1.00 76.62 90 GLY A O 1
ATOM 701 N N . ASP A 1 91 ? -7.174 -1.342 25.369 1.00 75.00 91 ASP A N 1
ATOM 702 C CA . ASP A 1 91 ? -6.582 -2.673 25.559 1.00 75.00 91 ASP A CA 1
ATOM 703 C C . ASP A 1 91 ? -6.880 -3.649 24.405 1.00 75.00 91 ASP A C 1
ATOM 705 O O . ASP A 1 91 ? -6.321 -4.748 24.350 1.00 75.00 91 ASP A O 1
ATOM 709 N N . HIS A 1 92 ? -7.745 -3.274 23.458 1.00 70.00 92 HIS A N 1
ATOM 710 C CA . HIS A 1 92 ? -8.087 -4.131 22.330 1.00 70.00 92 HIS A CA 1
ATOM 711 C C . HIS A 1 92 ? -7.042 -4.043 21.224 1.00 70.00 92 HIS A C 1
ATOM 713 O O . HIS A 1 92 ? -6.667 -2.955 20.785 1.00 70.00 92 HIS A O 1
ATOM 719 N N . ARG A 1 93 ? -6.625 -5.211 20.725 1.00 79.69 93 ARG A N 1
ATOM 720 C CA . ARG A 1 93 ? -5.755 -5.351 19.556 1.00 79.69 93 ARG A CA 1
ATOM 721 C C . ARG A 1 93 ? -6.393 -6.291 18.548 1.00 79.69 93 ARG A C 1
ATOM 723 O O . ARG A 1 93 ? -6.752 -7.409 18.902 1.00 79.69 93 ARG A O 1
ATOM 730 N N . GLN A 1 94 ? -6.489 -5.852 17.299 1.00 81.94 94 GLN A N 1
ATOM 731 C CA . GLN A 1 94 ? -7.019 -6.651 16.199 1.00 81.94 94 GLN A CA 1
ATOM 732 C C . GLN A 1 94 ? -5.979 -6.750 15.087 1.00 81.94 94 GLN A C 1
ATOM 734 O O . GLN A 1 94 ? -5.549 -5.733 14.541 1.00 81.94 94 GLN A O 1
ATOM 739 N N . ALA A 1 95 ? -5.595 -7.977 14.736 1.00 85.50 95 ALA A N 1
ATOM 740 C CA . ALA A 1 95 ? -4.775 -8.226 13.559 1.00 85.50 95 ALA A CA 1
ATOM 741 C C . ALA A 1 95 ? -5.634 -8.126 12.289 1.00 85.50 95 ALA A C 1
ATOM 743 O O . ALA A 1 95 ? -6.743 -8.663 12.234 1.00 85.50 95 ALA A O 1
ATOM 744 N N . LEU A 1 96 ? -5.099 -7.445 11.282 1.00 86.31 96 LEU A N 1
ATOM 745 C CA . LEU A 1 96 ? -5.700 -7.192 9.981 1.00 86.31 96 LEU A CA 1
ATOM 746 C C . LEU A 1 96 ? -4.717 -7.664 8.908 1.00 86.31 96 LEU A C 1
ATOM 748 O O . LEU A 1 96 ? -3.659 -7.072 8.697 1.00 86.31 96 LEU A O 1
ATOM 752 N N . ARG A 1 97 ? -5.071 -8.759 8.245 1.00 82.44 97 ARG A N 1
ATOM 753 C CA . ARG A 1 97 ? -4.309 -9.377 7.153 1.00 82.44 97 ARG A CA 1
ATOM 754 C C . ARG A 1 97 ? -4.936 -9.116 5.796 1.00 82.44 97 ARG A C 1
ATOM 756 O O . ARG A 1 97 ? -4.250 -9.221 4.786 1.00 82.44 97 ARG A O 1
ATOM 763 N N . HIS A 1 98 ? -6.225 -8.783 5.770 1.00 78.44 98 HIS A N 1
ATOM 764 C CA . HIS A 1 98 ? -7.006 -8.688 4.545 1.00 78.44 98 HIS A CA 1
ATOM 765 C C . HIS A 1 98 ? -7.839 -7.410 4.481 1.00 78.44 98 HIS A C 1
ATOM 767 O O . HIS A 1 98 ? -8.284 -6.888 5.504 1.00 78.44 98 HIS A O 1
ATOM 773 N N . VAL A 1 99 ? -8.085 -6.934 3.261 1.00 76.31 99 VAL A N 1
ATOM 774 C CA . VAL A 1 99 ? -8.804 -5.681 2.978 1.00 76.31 99 VAL A CA 1
ATOM 775 C C . VAL A 1 99 ? -10.194 -5.664 3.613 1.00 76.31 99 VAL A C 1
ATOM 777 O O . VAL A 1 99 ? -10.557 -4.700 4.284 1.00 76.31 99 VAL A O 1
ATOM 780 N N . HIS A 1 100 ? -10.939 -6.766 3.501 1.00 72.94 100 HIS A N 1
ATOM 781 C CA . HIS A 1 100 ? -12.284 -6.874 4.071 1.00 72.94 100 HIS A CA 1
ATOM 782 C C . HIS A 1 100 ? -12.292 -6.742 5.604 1.00 72.94 100 HIS A C 1
ATOM 784 O O . HIS A 1 100 ? -13.232 -6.190 6.169 1.00 72.94 100 HIS A O 1
ATOM 790 N N . GLN A 1 101 ? -11.241 -7.202 6.299 1.00 80.75 101 GLN A N 1
ATOM 791 C CA . GLN A 1 101 ? -11.140 -7.061 7.756 1.00 80.75 101 GLN A CA 1
ATOM 792 C C . GLN A 1 101 ? -11.019 -5.585 8.146 1.00 80.75 101 GLN A C 1
ATOM 794 O O . GLN A 1 101 ? -11.662 -5.150 9.099 1.00 80.75 101 GLN A O 1
ATOM 799 N N . LEU A 1 102 ? -10.239 -4.813 7.383 1.00 86.31 102 LEU A N 1
ATOM 800 C CA . LEU A 1 102 ? -10.107 -3.373 7.576 1.00 86.31 102 LEU A CA 1
ATOM 801 C C . LEU A 1 102 ? -11.420 -2.639 7.283 1.00 86.31 102 LEU A C 1
ATOM 803 O O . LEU A 1 102 ? -11.859 -1.848 8.111 1.00 86.31 102 LEU A O 1
ATOM 807 N N . GLN A 1 103 ? -12.060 -2.919 6.145 1.00 79.38 103 GLN A N 1
ATOM 808 C CA . GLN A 1 103 ? -13.329 -2.288 5.761 1.00 79.38 103 GLN A CA 1
ATOM 809 C C . GLN A 1 103 ? -14.436 -2.562 6.788 1.00 79.38 103 GLN A C 1
ATOM 811 O O . GLN A 1 103 ? -15.116 -1.635 7.225 1.00 79.38 103 GLN A O 1
ATOM 816 N N . ASN A 1 104 ? -14.571 -3.818 7.230 1.00 77.50 104 ASN A N 1
ATOM 817 C CA . ASN A 1 104 ? -15.550 -4.209 8.244 1.00 77.50 104 ASN A CA 1
ATOM 818 C C . ASN A 1 104 ? -15.281 -3.522 9.588 1.00 77.50 104 ASN A C 1
ATOM 820 O O . ASN A 1 104 ? -16.214 -3.044 10.233 1.00 77.50 104 ASN A O 1
ATOM 824 N N . LEU A 1 105 ? -14.013 -3.452 10.008 1.00 82.56 105 LEU A N 1
ATOM 825 C CA . LEU A 1 105 ? -13.631 -2.780 11.248 1.00 82.56 105 LEU A CA 1
ATOM 826 C C . LEU A 1 105 ? -13.887 -1.270 11.178 1.00 82.56 105 LEU A C 1
ATOM 828 O O . LEU A 1 105 ? -14.452 -0.710 12.114 1.00 82.56 105 LEU A O 1
ATOM 832 N N . TYR A 1 106 ? -13.509 -0.618 10.077 1.00 86.00 106 TYR A N 1
ATOM 833 C CA . TYR A 1 106 ? -13.728 0.815 9.886 1.00 86.00 106 TYR A CA 1
ATOM 834 C C . TYR A 1 106 ? -15.223 1.150 9.920 1.00 86.00 106 TYR A C 1
ATOM 836 O O . TYR A 1 106 ? -15.641 2.027 10.674 1.00 86.00 106 TYR A O 1
ATOM 844 N N . PHE A 1 107 ? -16.049 0.382 9.205 1.00 79.81 107 PHE A N 1
ATOM 845 C CA . PHE A 1 107 ? -17.500 0.552 9.244 1.00 79.81 107 PHE A CA 1
ATOM 846 C C . PHE A 1 107 ? -18.071 0.345 10.652 1.00 79.81 107 PHE A C 1
ATOM 848 O O . PHE A 1 107 ? -18.891 1.138 11.104 1.00 79.81 107 PHE A O 1
ATOM 855 N N . ALA A 1 108 ? -17.622 -0.680 11.382 1.00 75.31 108 ALA A N 1
ATOM 856 C CA . ALA A 1 108 ? -18.099 -0.938 12.741 1.00 75.31 108 ALA A CA 1
ATOM 857 C C . ALA A 1 108 ? -17.743 0.182 13.735 1.00 75.31 108 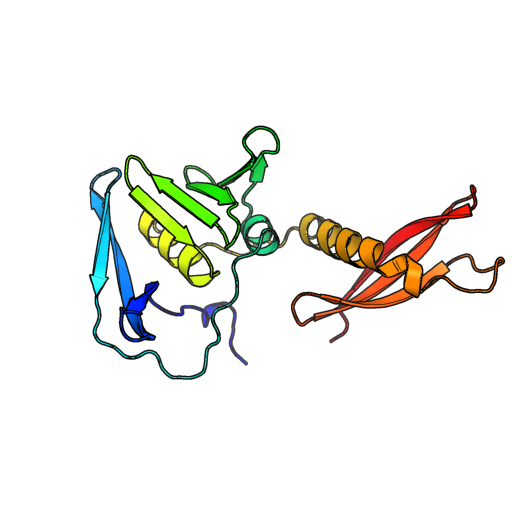ALA A C 1
ATOM 859 O O . ALA A 1 108 ? -18.476 0.391 14.701 1.00 75.31 108 ALA A O 1
ATOM 860 N N . LEU A 1 109 ? -16.626 0.882 13.514 1.00 78.00 109 LEU A N 1
ATOM 861 C CA . LEU A 1 109 ? -16.157 1.967 14.377 1.00 78.00 109 LEU A CA 1
ATOM 862 C C . LEU A 1 109 ? -16.746 3.332 14.008 1.00 78.00 109 LEU A C 1
ATOM 864 O O . LEU A 1 109 ? -17.030 4.126 14.903 1.00 78.00 109 LEU A O 1
ATOM 868 N N . PHE A 1 110 ? -16.915 3.611 12.715 1.00 80.69 110 PHE A N 1
ATOM 869 C CA . PHE A 1 110 ? -17.242 4.951 12.217 1.00 80.69 110 PHE A CA 1
ATOM 870 C C . PHE A 1 110 ? -18.598 5.036 11.510 1.00 80.69 110 PHE A C 1
ATOM 872 O O . PHE A 1 110 ? -19.076 6.130 11.249 1.00 80.69 110 PHE A O 1
ATOM 879 N N . THR A 1 111 ? -19.272 3.909 11.252 1.00 78.38 111 THR A N 1
ATOM 880 C CA . THR A 1 111 ? -20.532 3.838 10.475 1.00 78.38 111 THR A CA 1
ATOM 881 C C . THR A 1 111 ? -20.391 4.403 9.050 1.00 78.38 111 THR A C 1
ATOM 883 O O . THR A 1 111 ? -21.366 4.792 8.412 1.00 78.38 111 THR A O 1
ATOM 886 N N . GLU A 1 112 ? -19.163 4.413 8.529 1.00 78.88 112 GLU A N 1
ATOM 887 C CA . GLU A 1 112 ? -18.784 4.931 7.213 1.00 78.88 112 GLU A CA 1
ATOM 888 C C . GLU A 1 112 ? -18.111 3.827 6.391 1.00 78.88 112 GLU A C 1
ATOM 890 O O . GLU A 1 112 ? -17.439 2.950 6.942 1.00 78.88 112 GLU A O 1
ATOM 895 N N . ASN A 1 113 ? -18.282 3.851 5.067 1.00 77.50 113 ASN A N 1
ATOM 896 C CA . ASN A 1 113 ? -17.553 2.934 4.193 1.00 77.50 113 ASN A CA 1
ATOM 897 C C . ASN A 1 113 ? -16.153 3.493 3.921 1.00 77.50 113 ASN A C 1
ATOM 899 O O . ASN A 1 113 ? -15.991 4.691 3.700 1.00 77.50 113 ASN A O 1
ATOM 903 N N . LEU A 1 114 ? -15.155 2.610 3.879 1.00 79.19 114 LEU A N 1
ATOM 904 C CA . LEU A 1 114 ? -13.871 2.952 3.281 1.00 79.19 114 LEU A CA 1
ATOM 905 C C . LEU A 1 114 ? -14.020 2.942 1.764 1.00 79.19 114 LEU A C 1
ATOM 907 O O . LEU A 1 114 ? -14.151 1.881 1.150 1.00 79.19 114 LEU A O 1
ATOM 911 N N . GLU A 1 115 ? -14.012 4.132 1.184 1.00 77.06 115 GLU A N 1
ATOM 912 C CA . GLU A 1 115 ? -13.982 4.320 -0.257 1.00 77.06 115 GLU A CA 1
ATOM 913 C C . GLU A 1 115 ? -12.536 4.401 -0.731 1.00 77.06 115 GLU A C 1
ATOM 915 O O . GLU A 1 115 ? -11.676 4.974 -0.059 1.00 77.06 115 GLU A O 1
ATOM 920 N N . VAL A 1 116 ? -12.265 3.765 -1.869 1.00 66.56 116 VAL A N 1
ATOM 921 C CA . VAL A 1 116 ? -10.952 3.831 -2.500 1.00 66.56 116 VAL A CA 1
ATOM 922 C C . VAL A 1 116 ? -10.830 5.189 -3.183 1.00 66.56 116 VAL A C 1
ATOM 924 O O . VAL A 1 116 ? -11.380 5.407 -4.261 1.00 66.56 116 VAL A O 1
ATOM 927 N N . GLU A 1 117 ? -10.087 6.083 -2.554 1.00 63.84 117 GLU A N 1
ATOM 928 C CA . GLU A 1 117 ? -9.537 7.293 -3.142 1.00 63.84 117 GLU A CA 1
ATOM 929 C C . GLU A 1 117 ? -8.124 6.944 -3.615 1.00 63.84 117 GLU A C 1
ATOM 931 O O . GLU A 1 117 ? -7.131 7.217 -2.943 1.00 63.84 117 GLU A O 1
ATOM 936 N N . LEU A 1 118 ? -8.024 6.254 -4.757 1.00 53.06 118 LEU A N 1
ATOM 937 C CA . LEU A 1 118 ? -6.735 6.084 -5.426 1.00 53.06 118 LEU A CA 1
ATOM 938 C C . LEU A 1 118 ? -6.283 7.459 -5.910 1.00 53.06 118 LEU A C 1
ATOM 940 O O . LEU A 1 118 ? -6.601 7.878 -7.024 1.00 53.06 118 LEU A O 1
ATOM 944 N N . ASP A 1 119 ? -5.561 8.159 -5.045 1.00 50.09 119 ASP A N 1
ATOM 945 C CA . ASP A 1 119 ? -4.803 9.326 -5.439 1.00 50.09 119 ASP A CA 1
ATOM 946 C C . ASP A 1 119 ? -3.727 8.841 -6.415 1.00 50.09 119 ASP A C 1
ATOM 948 O O . ASP A 1 119 ? -2.953 7.927 -6.109 1.00 50.09 119 ASP A O 1
ATOM 952 N N . GLN A 1 120 ? -3.727 9.375 -7.636 1.00 49.19 120 GLN A N 1
ATOM 953 C CA . GLN A 1 120 ? -2.861 8.887 -8.717 1.00 49.19 120 GLN A CA 1
ATOM 954 C C . GLN A 1 120 ? -1.370 8.953 -8.343 1.00 49.19 120 GLN A C 1
ATOM 956 O O . GLN A 1 120 ? -0.577 8.190 -8.893 1.00 49.19 120 GLN A O 1
ATOM 961 N N . GLU A 1 121 ? -1.008 9.806 -7.380 1.00 49.78 121 GLU A N 1
ATOM 962 C CA . GLU A 1 121 ? 0.336 9.922 -6.807 1.00 49.78 121 GLU A CA 1
ATOM 963 C C . GLU A 1 121 ? 0.760 8.694 -5.983 1.00 49.78 121 GLU A C 1
ATOM 965 O O . GLU A 1 121 ? 1.880 8.220 -6.147 1.00 49.78 121 GLU A O 1
ATOM 970 N N . ALA A 1 122 ? -0.120 8.095 -5.172 1.00 54.91 122 ALA A N 1
ATOM 971 C CA . ALA A 1 122 ? 0.248 6.932 -4.353 1.00 54.91 122 ALA A CA 1
ATOM 972 C C . ALA A 1 122 ? 0.471 5.670 -5.205 1.00 54.91 122 ALA A C 1
ATOM 974 O O . ALA A 1 122 ? 1.412 4.909 -4.985 1.00 54.91 122 ALA A O 1
ATOM 975 N N . ALA A 1 123 ? -0.363 5.471 -6.230 1.00 63.53 123 ALA A N 1
ATOM 976 C CA . ALA A 1 123 ? -0.157 4.399 -7.204 1.00 63.53 123 ALA A CA 1
ATOM 977 C C . ALA A 1 123 ? 1.110 4.628 -8.047 1.00 63.53 123 ALA A C 1
ATOM 979 O O . ALA A 1 123 ? 1.762 3.672 -8.462 1.00 63.53 123 ALA A O 1
ATOM 980 N N . TYR A 1 124 ? 1.467 5.892 -8.295 1.00 69.12 124 TYR A N 1
ATOM 981 C CA . TYR A 1 124 ? 2.688 6.250 -9.008 1.00 69.12 124 TYR A CA 1
ATOM 982 C C . TYR A 1 124 ? 3.942 5.864 -8.223 1.00 69.12 124 TYR A C 1
ATOM 984 O O . TYR A 1 124 ? 4.790 5.170 -8.781 1.00 69.12 124 TYR A O 1
ATOM 992 N N . GLU A 1 125 ? 4.027 6.226 -6.940 1.00 72.12 125 GLU A N 1
ATOM 993 C CA . GLU A 1 125 ? 5.198 5.918 -6.106 1.00 72.12 125 GLU A CA 1
ATOM 994 C C . GLU A 1 125 ? 5.449 4.411 -5.978 1.00 72.12 125 GLU A C 1
ATOM 996 O O . GLU A 1 125 ? 6.592 3.956 -5.995 1.00 72.12 125 GLU A O 1
ATOM 1001 N N . GLU A 1 126 ? 4.394 3.603 -5.886 1.00 74.62 126 GLU A N 1
ATOM 1002 C CA . GLU A 1 126 ? 4.559 2.158 -5.751 1.00 74.62 126 GLU A CA 1
ATOM 1003 C C . GLU A 1 126 ? 4.948 1.464 -7.056 1.00 74.62 126 GLU A C 1
ATOM 1005 O O . GLU A 1 126 ? 5.801 0.571 -7.049 1.00 74.62 126 GLU A O 1
ATOM 1010 N N . VAL A 1 127 ? 4.357 1.877 -8.182 1.00 79.56 127 VAL A N 1
ATOM 1011 C CA . VAL A 1 127 ? 4.752 1.363 -9.500 1.00 79.56 127 VAL A CA 1
ATOM 1012 C C . VAL A 1 127 ? 6.192 1.767 -9.806 1.00 79.56 127 VAL A C 1
ATOM 1014 O O . VAL A 1 127 ? 6.947 0.938 -10.313 1.00 79.56 127 VAL A O 1
ATOM 1017 N N . GLU A 1 128 ? 6.594 2.990 -9.457 1.00 85.56 128 GLU A N 1
ATOM 1018 C CA . GLU A 1 128 ? 7.977 3.460 -9.560 1.00 85.56 128 GLU A CA 1
ATOM 1019 C C . GLU A 1 128 ? 8.919 2.619 -8.691 1.00 85.56 128 GLU A C 1
ATOM 1021 O O . GLU A 1 128 ? 9.884 2.056 -9.206 1.00 85.56 128 GLU A O 1
ATOM 1026 N N . LEU A 1 129 ? 8.602 2.426 -7.407 1.00 82.75 129 LEU A N 1
ATOM 1027 C CA . LEU A 1 129 ? 9.426 1.635 -6.489 1.00 82.75 129 LEU A CA 1
ATOM 1028 C C . LEU A 1 129 ? 9.596 0.185 -6.969 1.00 82.75 129 LEU A C 1
ATOM 1030 O O . LEU A 1 129 ? 10.697 -0.378 -6.946 1.00 82.75 129 LEU A O 1
ATOM 1034 N N . ALA A 1 130 ? 8.503 -0.436 -7.415 1.00 81.19 130 ALA A N 1
ATOM 1035 C CA . ALA A 1 130 ? 8.526 -1.787 -7.953 1.00 81.19 130 ALA A CA 1
ATOM 1036 C C . ALA A 1 130 ? 9.324 -1.854 -9.263 1.00 81.19 130 ALA A C 1
ATOM 1038 O O . ALA A 1 130 ? 10.137 -2.768 -9.433 1.00 81.19 130 ALA A O 1
ATOM 1039 N N . ALA A 1 131 ? 9.152 -0.879 -10.159 1.00 85.50 131 ALA A N 1
ATOM 1040 C CA . ALA A 1 131 ? 9.899 -0.784 -11.407 1.00 85.50 131 ALA A CA 1
ATOM 1041 C C . ALA A 1 131 ? 11.405 -0.622 -11.157 1.00 85.50 131 ALA A C 1
ATOM 1043 O O . ALA A 1 131 ? 12.198 -1.369 -11.736 1.00 85.50 131 ALA A O 1
ATOM 1044 N N . ASP A 1 132 ? 11.800 0.260 -10.240 1.00 87.38 132 ASP A N 1
ATOM 1045 C CA . ASP A 1 132 ? 13.199 0.527 -9.900 1.00 87.38 132 ASP A CA 1
ATOM 1046 C C . ASP A 1 132 ? 13.899 -0.717 -9.348 1.00 87.38 132 ASP A C 1
ATOM 1048 O O . ASP A 1 132 ? 15.049 -0.997 -9.698 1.00 87.38 132 ASP A O 1
ATOM 1052 N N . SER A 1 133 ? 13.185 -1.528 -8.559 1.00 83.44 133 SER A N 1
ATOM 1053 C CA . SER A 1 133 ? 13.725 -2.766 -7.985 1.00 83.44 133 SER A CA 1
ATOM 1054 C C . SER A 1 133 ? 14.141 -3.807 -9.036 1.00 83.44 133 SER A C 1
ATOM 1056 O O . SER A 1 133 ? 15.033 -4.622 -8.787 1.00 83.44 133 SER A O 1
ATOM 1058 N N . VAL A 1 134 ? 13.530 -3.773 -10.227 1.00 82.50 134 VAL A N 1
ATOM 1059 C CA . VAL A 1 134 ? 13.786 -4.735 -11.312 1.00 82.50 134 VAL A CA 1
ATOM 1060 C C . VAL A 1 134 ? 14.418 -4.109 -12.554 1.00 82.50 134 VAL A C 1
ATOM 1062 O O . VAL A 1 134 ? 14.876 -4.854 -13.424 1.00 82.50 134 VAL A O 1
ATOM 1065 N N . MET A 1 135 ? 14.497 -2.776 -12.631 1.00 89.00 135 MET A N 1
ATOM 1066 C CA . MET A 1 135 ? 14.963 -2.001 -13.788 1.00 89.00 135 MET A CA 1
ATOM 1067 C C . MET A 1 135 ? 16.305 -2.505 -14.335 1.00 89.00 135 MET A C 1
ATOM 1069 O O . MET A 1 135 ? 16.490 -2.590 -15.550 1.00 89.00 135 MET A O 1
ATOM 1073 N N . VAL A 1 136 ? 17.236 -2.887 -13.454 1.00 85.38 136 VAL A N 1
ATOM 1074 C CA . VAL A 1 136 ? 18.584 -3.354 -13.826 1.00 85.38 136 VAL A CA 1
ATOM 1075 C C . VAL A 1 136 ? 18.566 -4.529 -14.816 1.00 85.38 136 VAL A C 1
ATOM 1077 O O . VAL A 1 136 ? 19.459 -4.644 -15.654 1.00 85.38 136 VAL A O 1
ATOM 1080 N N . ASN A 1 137 ? 17.523 -5.364 -14.774 1.00 86.38 137 ASN A N 1
ATOM 1081 C CA . ASN A 1 137 ? 17.372 -6.525 -15.653 1.00 86.38 137 ASN A CA 1
ATOM 1082 C C . ASN A 1 137 ? 16.929 -6.153 -17.076 1.00 86.38 137 ASN A C 1
ATOM 1084 O O . ASN A 1 137 ? 17.068 -6.957 -17.997 1.00 86.38 137 ASN A O 1
ATOM 1088 N N . TYR A 1 138 ? 16.409 -4.940 -17.255 1.00 89.94 138 TYR A N 1
ATOM 1089 C CA . TYR A 1 138 ? 15.821 -4.453 -18.502 1.00 89.94 138 TYR A CA 1
ATOM 1090 C C . TYR A 1 138 ? 16.665 -3.359 -19.163 1.00 89.94 138 TYR A C 1
ATOM 1092 O O . TYR A 1 138 ? 16.253 -2.787 -20.174 1.00 89.94 138 TYR A O 1
ATOM 1100 N N . LEU A 1 139 ? 17.858 -3.077 -18.624 1.00 89.62 139 LEU A N 1
ATOM 1101 C CA . LEU A 1 139 ? 18.734 -2.047 -19.165 1.00 89.62 139 LEU A CA 1
ATOM 1102 C C . LEU A 1 139 ? 19.146 -2.370 -20.613 1.00 89.62 139 LEU A C 1
ATOM 1104 O O . LEU A 1 139 ? 19.668 -3.457 -20.892 1.00 89.62 139 LEU A O 1
ATOM 1108 N N . PRO A 1 140 ? 18.969 -1.424 -21.552 1.00 89.75 140 PRO A N 1
ATOM 1109 C CA . PRO A 1 140 ? 19.364 -1.624 -22.936 1.00 89.75 140 PRO A CA 1
ATOM 1110 C C . PRO A 1 140 ? 20.890 -1.737 -23.052 1.00 89.75 140 PRO A C 1
ATOM 1112 O O . PRO A 1 140 ? 21.643 -0.963 -22.464 1.00 89.75 140 PRO A O 1
ATOM 1115 N N . LYS A 1 141 ? 21.355 -2.694 -23.865 1.00 88.31 141 LYS A N 1
ATOM 1116 C CA . LYS A 1 141 ? 22.791 -2.891 -24.147 1.00 88.31 141 LYS A CA 1
ATOM 1117 C C . LYS A 1 141 ? 23.387 -1.765 -24.994 1.00 88.31 141 LYS A C 1
ATOM 1119 O O . LYS A 1 141 ? 24.596 -1.538 -24.955 1.00 88.31 141 LYS A O 1
ATOM 1124 N N . ASP A 1 142 ? 22.547 -1.084 -25.770 1.00 90.12 142 ASP A N 1
ATOM 1125 C CA . ASP A 1 142 ? 22.950 0.062 -26.572 1.00 90.12 142 ASP A CA 1
ATOM 1126 C C . ASP A 1 142 ? 23.145 1.301 -25.687 1.00 90.12 142 ASP A C 1
ATOM 1128 O O . ASP A 1 142 ? 22.209 1.815 -25.070 1.00 90.12 142 ASP A O 1
ATOM 1132 N N . LYS A 1 143 ? 24.380 1.808 -25.657 1.00 82.44 143 LYS A N 1
ATOM 1133 C CA . LYS A 1 143 ? 24.751 2.992 -24.876 1.00 82.44 143 LYS A CA 1
ATOM 1134 C C . LYS A 1 143 ? 24.120 4.279 -25.410 1.00 82.44 143 LYS A C 1
ATOM 1136 O O . LYS A 1 143 ? 23.968 5.217 -24.627 1.00 82.44 143 LYS A O 1
ATOM 1141 N N . GLN A 1 144 ? 23.740 4.319 -26.690 1.00 88.56 144 GLN A N 1
ATOM 1142 C CA . GLN A 1 144 ? 23.069 5.467 -27.307 1.00 88.56 144 GLN A CA 1
ATOM 1143 C C . GLN A 1 144 ? 21.570 5.519 -26.997 1.00 88.56 144 GLN A C 1
ATOM 1145 O O . GLN A 1 144 ? 20.923 6.530 -27.262 1.00 88.56 144 GLN A O 1
ATOM 1150 N N . CYS A 1 145 ? 21.015 4.464 -26.394 1.00 88.44 145 CYS A N 1
ATOM 1151 C CA . CYS A 1 145 ? 19.618 4.444 -26.003 1.00 88.44 145 CYS A CA 1
ATOM 1152 C C . CYS A 1 145 ? 19.322 5.551 -24.974 1.00 88.44 145 CYS A C 1
ATOM 1154 O O . CYS A 1 145 ? 20.001 5.653 -23.942 1.00 88.44 145 CYS A O 1
ATOM 1156 N N . ALA A 1 146 ? 18.308 6.369 -25.273 1.00 90.12 146 ALA A N 1
ATOM 1157 C CA . ALA A 1 146 ? 17.864 7.498 -24.453 1.00 90.12 146 ALA A CA 1
ATOM 1158 C C . ALA A 1 146 ? 16.575 7.207 -23.664 1.00 90.12 146 ALA A C 1
ATOM 1160 O O . ALA A 1 146 ? 16.250 7.933 -22.727 1.00 90.12 146 ALA A O 1
ATOM 1161 N N . SER A 1 147 ? 15.846 6.144 -24.012 1.00 92.50 147 SER A N 1
ATOM 1162 C CA . SER A 1 147 ? 14.622 5.725 -23.326 1.00 92.50 147 SER A CA 1
ATOM 1163 C C . SER A 1 147 ? 14.349 4.243 -23.538 1.00 92.50 147 SER A C 1
ATOM 1165 O O . SER A 1 147 ? 14.584 3.736 -24.633 1.00 92.50 147 SER A O 1
ATOM 1167 N N . PHE A 1 148 ? 13.777 3.569 -22.549 1.00 92.25 148 PHE A N 1
ATOM 1168 C CA . PHE A 1 148 ? 13.286 2.201 -22.709 1.00 92.25 148 PHE A CA 1
ATOM 1169 C C . PHE A 1 148 ? 12.005 1.986 -21.905 1.00 92.25 148 PHE A C 1
ATOM 1171 O O . PHE A 1 148 ? 11.623 2.818 -21.083 1.00 92.25 148 PHE A O 1
ATOM 1178 N N . SER A 1 149 ? 11.329 0.874 -22.176 1.00 93.00 149 SER A N 1
ATOM 1179 C CA . SER A 1 149 ? 10.150 0.457 -21.424 1.00 93.00 149 SER A CA 1
ATOM 1180 C C . SER A 1 149 ? 10.156 -1.047 -21.225 1.00 93.00 149 SER A C 1
ATOM 1182 O O . SER A 1 149 ? 10.764 -1.771 -22.018 1.00 93.00 149 SER A O 1
ATOM 1184 N N . PHE A 1 150 ? 9.479 -1.505 -20.183 1.00 90.19 150 PHE A N 1
ATOM 1185 C CA . PHE A 1 150 ? 9.248 -2.921 -19.941 1.00 90.19 150 PHE A CA 1
ATOM 1186 C C . PHE A 1 150 ? 7.898 -3.131 -19.262 1.00 90.19 150 PHE A C 1
ATOM 1188 O O . PHE A 1 150 ? 7.301 -2.192 -18.734 1.00 90.19 150 PHE A O 1
ATOM 1195 N N . ASN A 1 151 ? 7.423 -4.373 -19.298 1.00 92.00 151 ASN A N 1
ATOM 1196 C CA . ASN A 1 151 ? 6.193 -4.752 -18.623 1.00 92.00 151 ASN A CA 1
ATOM 1197 C C . ASN A 1 151 ? 6.520 -5.194 -17.197 1.00 92.00 151 ASN A C 1
ATOM 1199 O O . ASN A 1 151 ? 7.342 -6.087 -16.987 1.00 92.00 151 ASN A O 1
ATOM 1203 N N . LEU A 1 152 ? 5.853 -4.579 -16.234 1.00 88.38 152 LEU A N 1
ATOM 1204 C CA . LEU A 1 152 ? 5.923 -4.875 -14.818 1.00 88.38 152 LEU A CA 1
ATOM 1205 C C . LEU A 1 152 ? 4.598 -5.509 -14.396 1.00 88.38 152 LEU A C 1
ATOM 1207 O O . LEU A 1 152 ? 3.546 -4.882 -14.489 1.00 88.38 152 LEU A O 1
ATOM 1211 N N . ALA A 1 153 ? 4.647 -6.752 -13.926 1.00 83.81 153 ALA A N 1
ATOM 1212 C CA . ALA A 1 153 ? 3.505 -7.360 -13.260 1.00 83.81 153 ALA A CA 1
ATOM 1213 C C . ALA A 1 153 ? 3.536 -6.962 -11.780 1.00 83.81 153 ALA A C 1
ATOM 1215 O O . ALA A 1 153 ? 4.458 -7.348 -11.060 1.00 83.81 153 ALA A O 1
ATOM 1216 N N . ALA A 1 154 ? 2.540 -6.201 -11.338 1.00 74.88 154 ALA A N 1
ATOM 1217 C CA . ALA A 1 154 ? 2.382 -5.795 -9.947 1.00 74.88 154 ALA A CA 1
ATOM 1218 C C . ALA A 1 154 ? 0.905 -5.905 -9.561 1.00 74.88 154 ALA A C 1
ATOM 1220 O O . ALA A 1 154 ? 0.025 -5.508 -10.318 1.00 74.88 154 ALA A O 1
ATOM 1221 N N . GLU A 1 155 ? 0.639 -6.523 -8.410 1.00 66.62 155 GLU A N 1
ATOM 1222 C CA . GLU A 1 155 ? -0.710 -6.667 -7.841 1.00 66.62 155 GLU A CA 1
ATOM 1223 C C . GLU A 1 155 ? -1.780 -7.241 -8.794 1.00 66.62 155 GLU A C 1
ATOM 1225 O O . GLU A 1 155 ? -2.943 -6.845 -8.785 1.00 66.62 155 GLU A O 1
ATOM 1230 N N . GLY A 1 156 ? -1.396 -8.202 -9.640 1.00 70.88 156 GLY A N 1
ATOM 1231 C CA . GLY A 1 156 ? -2.319 -8.845 -10.584 1.00 70.88 156 GLY A CA 1
ATOM 1232 C C . GLY A 1 156 ? -2.670 -7.995 -11.809 1.00 70.88 156 GLY A C 1
ATOM 1233 O O . GLY A 1 156 ? -3.464 -8.436 -12.638 1.00 70.88 156 GLY A O 1
ATOM 1234 N N . LYS A 1 157 ? -2.053 -6.820 -11.952 1.00 80.31 157 LYS A N 1
ATOM 1235 C CA . LYS A 1 157 ? -2.108 -5.966 -13.138 1.00 80.31 157 LYS A CA 1
ATOM 1236 C C . LYS A 1 157 ? -0.775 -5.991 -13.874 1.00 80.31 157 LYS A C 1
ATOM 1238 O O . LYS A 1 157 ? 0.272 -6.311 -13.302 1.00 80.31 157 LYS A O 1
ATOM 1243 N N . ILE A 1 158 ? -0.817 -5.661 -15.159 1.00 84.19 158 ILE A N 1
ATOM 1244 C CA . ILE A 1 158 ? 0.379 -5.486 -15.978 1.00 84.19 158 ILE A CA 1
ATOM 1245 C C . ILE A 1 158 ? 0.498 -4.004 -16.294 1.00 84.19 158 ILE A C 1
ATOM 1247 O O . ILE A 1 158 ? -0.400 -3.408 -16.877 1.00 84.19 158 ILE A O 1
ATOM 1251 N N . TYR A 1 159 ? 1.623 -3.413 -15.929 1.00 87.06 159 TYR A N 1
ATOM 1252 C CA . TYR A 1 159 ? 1.953 -2.033 -16.236 1.00 87.06 159 TYR A CA 1
ATOM 1253 C C . TYR A 1 159 ? 3.057 -2.004 -17.281 1.00 87.06 159 TYR A C 1
ATOM 1255 O O . TYR A 1 159 ? 4.030 -2.742 -17.172 1.00 87.06 159 TYR A O 1
ATOM 1263 N N . GLN A 1 160 ? 2.950 -1.133 -18.276 1.00 92.25 160 GLN A N 1
ATOM 1264 C CA . GLN A 1 160 ? 4.099 -0.722 -19.070 1.00 92.25 160 GLN A CA 1
ATOM 1265 C C . GLN A 1 160 ? 4.752 0.467 -18.373 1.00 92.25 160 GLN A C 1
ATOM 1267 O O . GLN A 1 160 ? 4.124 1.514 -18.232 1.00 92.25 160 GLN A O 1
ATOM 1272 N N . VAL A 1 161 ? 5.997 0.313 -17.934 1.00 89.31 161 VAL A N 1
ATOM 1273 C CA . VAL A 1 161 ? 6.761 1.377 -17.268 1.00 89.31 161 VAL A CA 1
ATOM 1274 C C . VAL A 1 161 ? 7.794 1.959 -18.222 1.00 89.31 161 VAL A C 1
ATOM 1276 O O . VAL A 1 161 ? 8.366 1.235 -19.039 1.00 89.31 161 VAL A O 1
ATOM 1279 N N . PHE A 1 162 ? 8.030 3.267 -18.143 1.00 89.19 162 PHE A N 1
ATOM 1280 C CA . PHE A 1 162 ? 8.867 4.013 -19.079 1.00 89.19 162 PHE A CA 1
ATOM 1281 C C . PHE A 1 162 ? 9.993 4.731 -18.341 1.00 89.19 162 PHE A C 1
ATOM 1283 O O . PHE A 1 162 ? 9.748 5.480 -17.400 1.00 89.19 162 PHE A O 1
ATOM 1290 N N . TYR A 1 163 ? 11.219 4.564 -18.832 1.00 91.12 163 TYR A N 1
ATOM 1291 C CA . TYR A 1 163 ? 12.419 5.214 -18.309 1.00 91.12 163 TYR A CA 1
ATOM 1292 C C . TYR A 1 163 ? 13.059 6.105 -19.364 1.00 91.12 163 TYR A C 1
ATOM 1294 O O . TYR A 1 163 ? 13.057 5.789 -20.560 1.00 91.12 163 TYR A O 1
ATOM 1302 N N . LYS A 1 164 ? 13.664 7.205 -18.912 1.00 91.56 164 LYS A N 1
ATOM 1303 C CA . LYS A 1 164 ? 14.450 8.118 -19.748 1.00 91.56 164 LYS A CA 1
ATOM 1304 C C . LYS A 1 164 ? 15.801 8.394 -19.117 1.00 91.56 164 LYS A C 1
ATOM 1306 O O . LYS A 1 164 ? 15.934 8.439 -17.898 1.00 91.56 164 LYS A O 1
ATOM 1311 N N . LYS A 1 165 ? 16.802 8.571 -19.972 1.00 88.50 165 LYS A N 1
ATOM 1312 C CA . LYS A 1 165 ? 18.147 8.942 -19.556 1.00 88.50 165 LYS A CA 1
ATOM 1313 C C . LYS A 1 165 ? 18.224 10.459 -19.378 1.00 88.50 165 LYS A C 1
ATOM 1315 O O . LYS A 1 165 ? 17.762 11.199 -20.247 1.00 88.50 165 LYS A O 1
ATOM 1320 N N . ASP A 1 166 ? 18.785 10.918 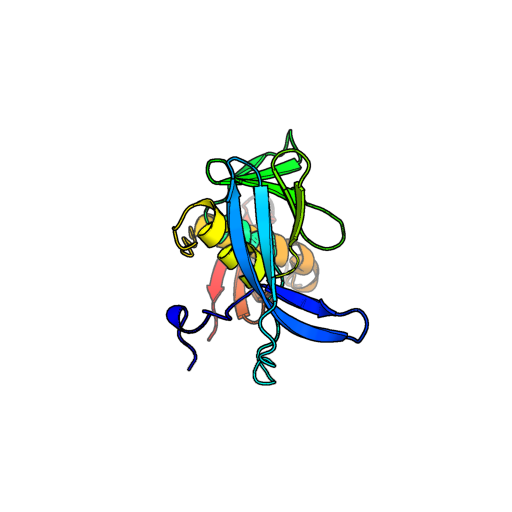-18.270 1.00 84.81 166 ASP A N 1
ATOM 1321 C CA . ASP A 1 166 ? 19.046 12.337 -18.030 1.00 84.81 166 ASP A CA 1
ATOM 1322 C C . ASP A 1 166 ? 20.320 12.826 -18.759 1.00 84.81 166 ASP A C 1
ATOM 1324 O O . ASP A 1 166 ? 21.059 12.018 -19.337 1.00 84.81 166 ASP A O 1
ATOM 1328 N N . PRO A 1 167 ? 20.605 14.146 -18.769 1.00 86.81 167 PRO A N 1
ATOM 1329 C CA . PRO A 1 167 ? 21.820 14.689 -19.384 1.00 86.81 167 PRO A CA 1
ATOM 1330 C C . PRO A 1 167 ? 23.132 14.153 -18.789 1.00 86.81 167 PRO A C 1
ATOM 1332 O O . PRO A 1 167 ? 24.173 14.229 -19.441 1.00 86.81 167 PRO A O 1
ATOM 1335 N N . GLN A 1 168 ? 23.100 13.635 -17.562 1.00 81.19 168 GLN A N 1
ATOM 1336 C CA . GLN A 1 168 ? 24.238 13.060 -16.850 1.00 81.19 168 GLN A CA 1
ATOM 1337 C C . GLN A 1 168 ? 24.422 11.561 -17.146 1.00 81.19 168 GLN A C 1
ATOM 1339 O O . GLN A 1 168 ? 25.464 10.994 -16.818 1.00 81.19 168 GLN A O 1
ATOM 1344 N N . GLY A 1 169 ? 23.459 10.931 -17.819 1.00 83.06 169 GLY A N 1
ATOM 1345 C CA . GLY A 1 169 ? 23.505 9.537 -18.233 1.00 83.06 169 GLY A CA 1
ATOM 1346 C C . GLY A 1 169 ? 22.784 8.555 -17.305 1.00 83.06 169 GLY A C 1
ATOM 1347 O O . GLY A 1 169 ? 22.857 7.351 -17.571 1.00 83.06 169 GLY A O 1
ATOM 1348 N N . TYR A 1 170 ? 22.094 9.025 -16.261 1.00 84.44 170 TYR A N 1
ATOM 1349 C CA . TYR A 1 170 ? 21.332 8.188 -15.330 1.00 84.44 170 TYR A CA 1
ATOM 1350 C C . TYR A 1 170 ? 19.916 7.928 -15.836 1.00 84.44 170 TYR A C 1
ATOM 1352 O O . TYR A 1 170 ? 19.321 8.753 -16.528 1.00 84.44 170 TYR A O 1
ATOM 1360 N N . TRP A 1 171 ? 19.378 6.756 -15.505 1.00 88.31 171 TRP A N 1
ATOM 1361 C CA . TRP A 1 171 ? 18.012 6.377 -15.847 1.00 88.31 171 TRP A CA 1
ATOM 1362 C C . TRP A 1 171 ? 17.057 6.836 -14.753 1.00 88.31 171 TRP A C 1
ATOM 1364 O O . TRP A 1 171 ? 17.254 6.479 -13.598 1.00 88.31 171 TRP A O 1
ATOM 1374 N N . ASN A 1 172 ? 16.026 7.581 -15.141 1.00 87.06 172 ASN A N 1
ATOM 1375 C CA . ASN A 1 172 ? 14.959 8.025 -14.255 1.00 87.06 172 ASN A CA 1
ATOM 1376 C C . ASN A 1 172 ? 13.625 7.465 -14.740 1.00 87.06 172 ASN A C 1
ATOM 1378 O O . ASN A 1 172 ? 13.367 7.414 -15.954 1.00 87.06 172 ASN A O 1
ATOM 1382 N N . PHE A 1 173 ? 12.788 7.059 -13.789 1.00 84.81 173 PHE A N 1
ATOM 1383 C CA . PHE A 1 173 ? 11.406 6.705 -14.059 1.00 84.81 173 PHE A CA 1
ATOM 1384 C C . PHE A 1 173 ? 10.681 7.929 -14.635 1.00 84.81 173 PHE A C 1
ATOM 1386 O O . PHE A 1 173 ? 10.843 9.053 -14.162 1.00 84.81 173 PHE A O 1
ATOM 1393 N N . SER A 1 174 ? 9.947 7.738 -15.732 1.00 84.44 174 SER A N 1
ATOM 1394 C CA . SER A 1 174 ? 9.278 8.830 -16.448 1.00 84.44 174 SER A CA 1
ATOM 1395 C C . SER A 1 174 ? 7.762 8.750 -16.347 1.00 84.44 174 SER A C 1
ATOM 1397 O O . SER A 1 174 ? 7.125 9.798 -16.298 1.00 84.44 174 SER A O 1
ATOM 1399 N N . SER A 1 175 ? 7.186 7.552 -16.450 1.00 81.81 175 SER A N 1
ATOM 1400 C CA . SER A 1 175 ? 5.738 7.323 -16.409 1.00 81.81 175 SER A CA 1
ATOM 1401 C C . SER A 1 175 ? 5.422 5.828 -16.427 1.00 81.81 175 SER A C 1
ATOM 1403 O O . SER A 1 175 ? 6.288 4.999 -16.717 1.00 81.81 175 SER A O 1
ATOM 1405 N N . TYR A 1 176 ? 4.147 5.488 -16.248 1.00 87.00 176 TYR A N 1
ATOM 1406 C CA . TYR A 1 176 ? 3.617 4.155 -16.514 1.00 87.00 176 TYR A CA 1
ATOM 1407 C C . TYR A 1 176 ? 2.235 4.221 -17.172 1.00 87.00 176 TYR A C 1
ATOM 1409 O O . TYR A 1 176 ? 1.568 5.255 -17.154 1.00 87.00 176 TYR A O 1
ATOM 1417 N N . SER A 1 177 ? 1.807 3.105 -17.755 1.00 82.44 177 SER A N 1
ATOM 1418 C CA . SER A 1 177 ? 0.442 2.896 -18.236 1.00 82.44 177 SER A CA 1
ATOM 1419 C C . SER A 1 177 ? -0.011 1.477 -17.921 1.00 82.44 177 SER A C 1
ATOM 1421 O O . SER A 1 177 ? 0.731 0.529 -18.166 1.00 82.44 177 SER A O 1
ATOM 1423 N N . GLU A 1 178 ? -1.225 1.313 -17.410 1.00 84.00 178 GLU A N 1
ATOM 1424 C CA . GLU A 1 178 ? -1.831 -0.006 -17.208 1.00 84.00 178 GLU A CA 1
ATOM 1425 C C . GLU A 1 178 ? -2.188 -0.643 -18.563 1.00 84.00 178 GLU A C 1
ATOM 1427 O O . GLU A 1 178 ? -2.759 0.013 -19.437 1.00 84.00 178 GLU A O 1
ATOM 1432 N N . ILE A 1 179 ? -1.824 -1.911 -18.744 1.00 83.50 179 ILE A N 1
ATOM 1433 C CA . ILE A 1 179 ? -2.179 -2.732 -19.901 1.00 83.50 179 ILE A CA 1
ATOM 1434 C C . ILE A 1 179 ? -3.322 -3.657 -19.471 1.00 83.50 179 ILE A C 1
ATOM 1436 O O . ILE A 1 179 ? -3.145 -4.468 -18.560 1.00 83.50 179 ILE A O 1
ATOM 1440 N N . ASN A 1 180 ? -4.473 -3.524 -20.137 1.00 65.75 180 ASN A N 1
ATOM 1441 C CA . ASN A 1 180 ? -5.628 -4.416 -19.979 1.00 65.75 180 ASN A CA 1
ATOM 1442 C C . ASN A 1 180 ? -5.460 -5.725 -20.754 1.00 65.75 180 ASN A C 1
ATOM 1444 O O . ASN A 1 180 ? -4.941 -5.668 -21.894 1.00 65.75 180 ASN A O 1
#

Foldseek 3Di:
DQDPVNPCPAADQDLDVPRFGWHWAWADPDQQDIDIDTDRDRDPPDDDFAFDDPLLLVQLVWDADPVVCWTDDDPWIWHQDPQHIWTDGPPDIDGDGGPNVVQSVCCNVPVDGRDGNPPVVSVWVVVQVQCVVCVVVVDDPDLPDFKDWDWDDDPNWIKIWIWGADPVGDIDTDDIDTDD